Protein AF-A0A0U3FML4-F1 (afdb_monomer_lite)

pLDDT: mean 81.07, std 11.73, range [36.75, 91.06]

Secondary structure (DSSP, 8-state):
--------EEEEEEEETTEEEEEEEETTT--EE-TTT-BTTTTBS-EESSHHHHHHHHHHHHT-

Foldseek 3Di:
DPPPDDFDWDFDWDADPNDTDTWIATPPVRWTFAPVADDPVPNDTDTDNDPVVNVVVVVVVVVD

Sequence (64 aa):
MSLNWTPRWKIVEIDVEGIRLRVPRDEVSGLLSCPICHSIEESNGRYFFDERSLINHMITHAKL

Structure (mmCIF, N/CA/C/O backbone):
data_AF-A0A0U3FML4-F1
#
_entry.id   AF-A0A0U3FML4-F1
#
loop_
_atom_site.group_PDB
_atom_site.id
_atom_site.type_symbol
_atom_site.label_atom_id
_atom_site.label_alt_id
_atom_site.label_comp_id
_atom_site.label_asym_id
_atom_site.label_entity_id
_atom_site.label_seq_id
_atom_site.pdbx_PDB_ins_code
_atom_site.Cartn_x
_atom_site.Cartn_y
_atom_site.Cartn_z
_atom_site.occupancy
_atom_site.B_iso_or_equiv
_atom_site.auth_seq_id
_atom_site.auth_comp_id
_atom_site.auth_asym_id
_atom_site.auth_atom_id
_atom_site.pdbx_PDB_model_num
ATOM 1 N N . MET A 1 1 ? 26.597 -4.411 -10.573 1.00 36.75 1 MET A N 1
ATOM 2 C CA . MET A 1 1 ? 25.163 -4.291 -10.908 1.00 36.75 1 MET A CA 1
ATOM 3 C C . MET A 1 1 ? 24.517 -3.480 -9.801 1.00 36.75 1 MET A C 1
ATOM 5 O O . MET A 1 1 ? 24.389 -3.997 -8.700 1.00 36.75 1 MET A O 1
ATOM 9 N N . SER A 1 2 ? 24.220 -2.202 -10.027 1.00 47.94 2 SER A N 1
ATOM 10 C CA . SER A 1 2 ? 23.416 -1.432 -9.075 1.00 47.94 2 SER A CA 1
ATOM 11 C C . SER A 1 2 ? 21.959 -1.856 -9.250 1.00 47.94 2 SER A C 1
ATOM 13 O O . SER A 1 2 ? 21.385 -1.690 -10.325 1.00 47.94 2 SER A O 1
ATOM 15 N N . LEU A 1 3 ? 21.376 -2.461 -8.216 1.00 62.16 3 LEU A N 1
ATOM 16 C CA . LEU A 1 3 ? 19.940 -2.725 -8.119 1.00 62.16 3 LEU A CA 1
ATOM 17 C C . LEU A 1 3 ? 19.221 -1.382 -7.912 1.00 62.16 3 LEU A C 1
ATOM 19 O O . LEU A 1 3 ? 18.771 -1.073 -6.814 1.00 62.16 3 LEU A O 1
ATOM 23 N N . ASN A 1 4 ? 19.183 -0.540 -8.945 1.00 71.62 4 ASN A N 1
ATOM 24 C CA . ASN A 1 4 ? 18.452 0.719 -8.887 1.00 71.62 4 ASN A CA 1
ATOM 25 C C . ASN A 1 4 ? 16.960 0.403 -8.989 1.00 71.62 4 ASN A C 1
ATOM 27 O O . ASN A 1 4 ? 16.441 0.120 -10.071 1.00 71.62 4 ASN A O 1
ATOM 31 N N . TRP A 1 5 ? 16.277 0.421 -7.846 1.00 77.06 5 TRP A N 1
ATOM 32 C CA . TRP A 1 5 ? 14.823 0.352 -7.813 1.00 77.06 5 TRP A CA 1
ATOM 33 C C . TRP A 1 5 ? 14.262 1.574 -8.543 1.00 77.06 5 TRP A C 1
ATOM 35 O O . TRP A 1 5 ? 14.517 2.712 -8.159 1.00 77.06 5 TRP A O 1
ATOM 45 N N . THR A 1 6 ? 13.549 1.321 -9.641 1.00 81.31 6 THR A N 1
ATOM 46 C CA . THR A 1 6 ? 12.912 2.355 -10.464 1.00 81.31 6 THR A CA 1
ATOM 47 C C . THR A 1 6 ? 11.397 2.177 -10.349 1.00 81.31 6 THR A C 1
ATOM 49 O O . THR A 1 6 ? 10.812 1.478 -11.183 1.00 81.31 6 THR A O 1
ATOM 52 N N . PRO A 1 7 ? 10.765 2.704 -9.284 1.00 80.88 7 PRO A N 1
ATOM 53 C CA . PRO A 1 7 ? 9.343 2.493 -9.045 1.00 80.88 7 PRO A CA 1
ATOM 54 C C . PRO A 1 7 ? 8.481 3.168 -10.115 1.00 80.88 7 PRO A C 1
ATOM 56 O O . PRO A 1 7 ? 8.823 4.227 -10.646 1.00 80.88 7 PRO A O 1
ATOM 59 N N . ARG A 1 8 ? 7.330 2.563 -10.408 1.00 86.69 8 ARG A N 1
ATOM 60 C CA . ARG A 1 8 ? 6.275 3.126 -11.257 1.00 86.69 8 ARG A CA 1
ATOM 61 C C . ARG A 1 8 ? 4.997 3.237 -10.443 1.00 86.69 8 ARG A C 1
ATOM 63 O O . ARG A 1 8 ? 4.218 2.293 -10.357 1.00 86.69 8 ARG A O 1
ATOM 70 N N . TRP A 1 9 ? 4.808 4.396 -9.824 1.00 86.75 9 TRP A N 1
ATOM 71 C CA . TRP A 1 9 ? 3.667 4.654 -8.953 1.00 86.75 9 TRP A CA 1
ATOM 72 C C . TRP A 1 9 ? 2.382 4.873 -9.747 1.00 86.75 9 TRP A C 1
ATOM 74 O O . TRP A 1 9 ? 2.324 5.698 -10.659 1.00 86.75 9 TRP A O 1
ATOM 84 N N . LYS A 1 10 ? 1.324 4.176 -9.343 1.00 89.25 10 LYS A N 1
ATO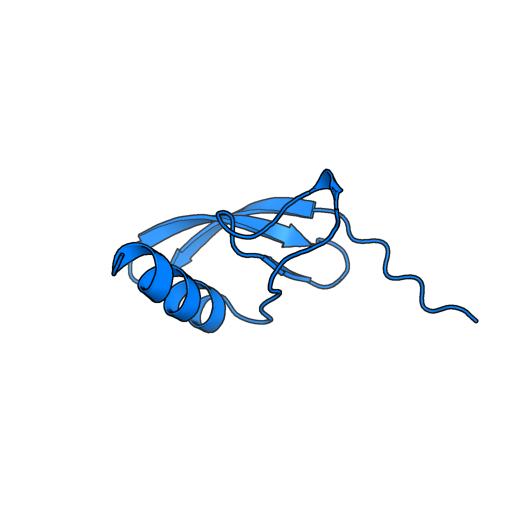M 85 C CA . LYS A 1 10 ? -0.031 4.341 -9.860 1.00 89.25 10 LYS A CA 1
ATOM 86 C C . LYS A 1 10 ? -1.021 4.380 -8.714 1.00 89.25 10 LYS A C 1
ATOM 88 O O . LYS A 1 10 ? -0.904 3.622 -7.758 1.00 89.25 10 LYS A O 1
ATOM 93 N N . ILE A 1 11 ? -2.016 5.251 -8.816 1.00 89.38 11 ILE A N 1
ATOM 94 C CA . ILE A 1 11 ? -3.094 5.292 -7.832 1.00 89.38 11 ILE A CA 1
ATOM 95 C C . ILE A 1 11 ? -4.058 4.145 -8.123 1.00 89.38 11 ILE A C 1
ATOM 97 O O . ILE A 1 11 ? -4.643 4.085 -9.206 1.00 89.38 11 ILE A O 1
ATOM 101 N N . VAL A 1 12 ? -4.218 3.251 -7.154 1.00 90.88 12 VAL A N 1
ATOM 102 C CA . VAL A 1 12 ? -5.179 2.146 -7.191 1.00 90.88 12 VAL A CA 1
ATOM 103 C C . VAL A 1 12 ? -6.212 2.327 -6.084 1.00 90.88 12 VAL A C 1
ATOM 105 O O . VAL A 1 12 ? -5.907 2.890 -5.033 1.00 90.88 12 VAL A O 1
ATOM 108 N N . GLU A 1 13 ? -7.438 1.873 -6.327 1.00 90.25 13 GLU A N 1
ATOM 109 C CA . GLU A 1 13 ? -8.450 1.747 -5.279 1.00 90.25 13 GLU A CA 1
ATOM 110 C C . GLU A 1 13 ? -8.345 0.364 -4.645 1.00 90.25 13 GLU A C 1
ATOM 112 O O . GLU A 1 13 ? -8.435 -0.647 -5.341 1.00 90.25 13 GLU A O 1
ATOM 117 N N . ILE A 1 14 ? -8.141 0.338 -3.331 1.00 88.06 14 ILE A N 1
ATOM 118 C CA . ILE A 1 14 ? -8.220 -0.870 -2.512 1.00 88.06 14 ILE A CA 1
ATOM 119 C C . ILE A 1 14 ? -9.509 -0.823 -1.691 1.00 88.06 14 ILE A C 1
ATOM 121 O O . ILE A 1 14 ? -9.902 0.243 -1.210 1.00 88.06 14 ILE A O 1
ATOM 125 N N . ASP A 1 15 ? -10.170 -1.969 -1.552 1.00 85.38 15 ASP A N 1
ATOM 126 C CA . ASP A 1 15 ? -11.334 -2.152 -0.685 1.00 85.38 15 ASP A CA 1
ATOM 127 C C . ASP A 1 15 ? -10.942 -3.140 0.406 1.00 85.38 15 ASP A C 1
ATOM 129 O O . ASP A 1 15 ? -10.646 -4.303 0.131 1.00 85.38 15 ASP A O 1
ATOM 133 N N . VAL A 1 16 ? -10.881 -2.660 1.643 1.00 80.06 16 VAL A N 1
ATOM 134 C CA . VAL A 1 16 ? -10.531 -3.498 2.786 1.00 80.06 16 VAL A CA 1
ATOM 135 C C . VAL A 1 16 ? -11.533 -3.243 3.889 1.00 80.06 16 VAL A C 1
ATOM 137 O O . VAL A 1 16 ? -11.695 -2.114 4.346 1.00 80.06 16 VAL A O 1
ATOM 140 N N . GLU A 1 17 ? -12.219 -4.306 4.302 1.00 78.62 17 GLU A N 1
ATOM 141 C CA . GLU A 1 17 ? -13.232 -4.262 5.365 1.00 78.62 17 GLU A CA 1
ATOM 142 C C . GLU A 1 17 ? -14.325 -3.200 5.114 1.00 78.62 17 GLU A C 1
ATOM 144 O O . GLU A 1 17 ? -14.857 -2.597 6.043 1.00 78.62 17 GLU A O 1
ATOM 149 N N . GLY A 1 18 ? -14.670 -2.967 3.840 1.00 81.69 18 GLY A N 1
ATOM 150 C CA . GLY A 1 18 ? -15.669 -1.978 3.418 1.00 81.69 18 GLY A CA 1
ATOM 151 C C . GLY A 1 18 ? -15.154 -0.536 3.344 1.00 81.69 18 GLY A C 1
ATOM 152 O O . GLY A 1 18 ? -15.923 0.372 3.023 1.00 81.69 18 GLY A O 1
ATOM 153 N N . ILE A 1 19 ? -13.867 -0.306 3.614 1.00 79.12 19 ILE A N 1
ATOM 154 C CA . ILE A 1 19 ? -13.212 0.993 3.469 1.00 79.12 19 ILE A CA 1
ATOM 155 C C . ILE A 1 19 ? -12.538 1.047 2.096 1.00 79.12 19 ILE A C 1
ATOM 157 O O . ILE A 1 19 ? -11.598 0.301 1.821 1.00 79.12 19 ILE A O 1
ATOM 161 N N . ARG A 1 20 ? -13.005 1.964 1.241 1.00 84.12 20 ARG A N 1
ATOM 162 C CA . ARG A 1 20 ? -12.428 2.225 -0.086 1.00 84.12 20 ARG A CA 1
ATOM 163 C C . ARG A 1 20 ? -11.388 3.325 -0.008 1.00 84.12 20 ARG A C 1
ATOM 165 O O . ARG A 1 20 ? -11.705 4.451 0.377 1.00 84.12 20 ARG A O 1
ATOM 172 N N . LEU A 1 21 ? -10.154 3.011 -0.382 1.00 84.69 21 LEU A N 1
ATOM 173 C CA . LEU A 1 21 ? -9.017 3.920 -0.261 1.00 84.69 21 LEU A CA 1
ATOM 174 C C . LEU A 1 21 ? -8.239 3.990 -1.566 1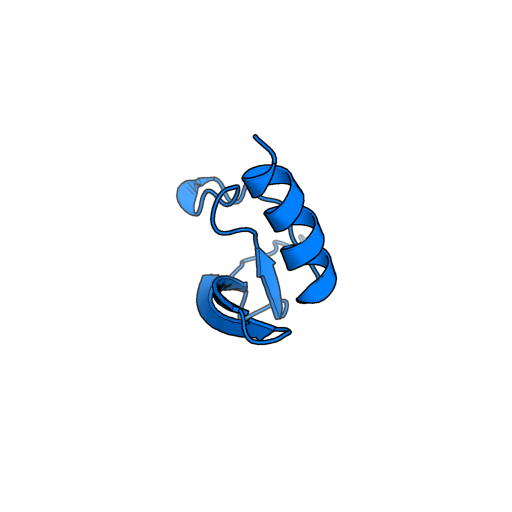.00 84.69 21 LEU A C 1
ATOM 176 O O . LEU A 1 21 ? -7.932 2.976 -2.186 1.00 84.69 21 LEU A O 1
ATOM 180 N N . ARG A 1 22 ? -7.880 5.213 -1.956 1.00 88.44 22 ARG A N 1
ATOM 181 C CA . ARG A 1 22 ? -7.010 5.480 -3.101 1.00 88.44 22 ARG A CA 1
ATOM 182 C C . ARG A 1 22 ? -5.576 5.560 -2.612 1.00 88.44 22 ARG A C 1
ATOM 184 O O . ARG A 1 22 ? -5.233 6.481 -1.872 1.00 88.44 22 ARG A O 1
ATOM 191 N N . VAL A 1 23 ? -4.751 4.602 -3.013 1.00 89.81 23 VAL A N 1
ATOM 192 C CA . VAL A 1 23 ? -3.383 4.456 -2.506 1.00 89.81 23 VAL A CA 1
ATOM 193 C C . VAL A 1 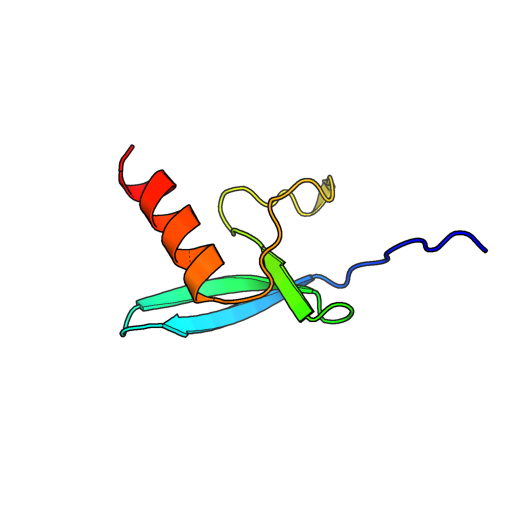23 ? -2.389 4.340 -3.665 1.00 89.81 23 VAL A C 1
ATOM 195 O O . VAL A 1 23 ? -2.716 3.740 -4.693 1.00 89.81 23 VAL A O 1
ATOM 198 N N . PRO A 1 24 ? -1.179 4.915 -3.550 1.00 89.81 24 PRO A N 1
ATOM 199 C CA . PRO A 1 24 ? -0.107 4.659 -4.501 1.00 89.81 24 PRO A CA 1
ATOM 200 C C . PRO A 1 24 ? 0.345 3.200 -4.417 1.00 89.81 24 PRO A C 1
ATOM 202 O O . PRO A 1 24 ? 0.665 2.699 -3.339 1.00 89.81 24 PRO A O 1
ATOM 205 N N . ARG A 1 25 ? 0.418 2.534 -5.565 1.00 90.38 25 ARG A N 1
ATOM 206 C CA . ARG A 1 25 ? 1.007 1.208 -5.731 1.00 90.38 25 ARG A CA 1
ATOM 207 C C . ARG A 1 25 ? 2.106 1.271 -6.775 1.00 90.38 25 ARG A C 1
ATOM 209 O O . ARG A 1 25 ? 1.899 1.829 -7.849 1.00 90.38 25 ARG A O 1
ATOM 216 N N . ASP A 1 26 ? 3.257 0.700 -6.463 1.00 89.75 26 ASP A N 1
ATOM 217 C CA . ASP A 1 26 ? 4.319 0.488 -7.434 1.00 89.75 26 ASP A CA 1
ATOM 218 C C . ASP A 1 26 ? 3.948 -0.698 -8.333 1.00 89.75 26 ASP A C 1
ATOM 220 O O . ASP A 1 26 ? 3.784 -1.821 -7.856 1.00 89.75 26 ASP A O 1
ATOM 224 N N . GLU A 1 27 ? 3.820 -0.466 -9.638 1.00 88.88 27 GLU A N 1
ATOM 225 C CA . GLU A 1 27 ? 3.541 -1.520 -10.619 1.00 88.88 27 GLU A CA 1
ATOM 226 C C . GLU A 1 27 ? 4.727 -2.483 -10.807 1.00 88.88 27 GLU A C 1
ATOM 228 O O . GLU A 1 27 ? 4.526 -3.599 -11.280 1.00 88.88 27 GLU A O 1
ATOM 233 N N . VAL A 1 28 ? 5.952 -2.086 -10.437 1.00 86.94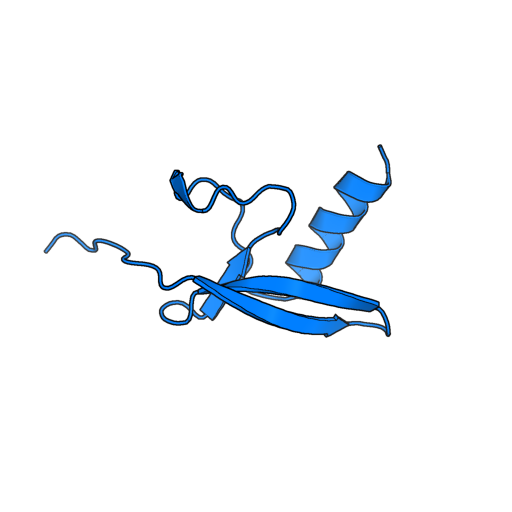 28 VAL A N 1
ATOM 234 C CA . VAL A 1 28 ? 7.157 -2.918 -10.607 1.00 86.94 28 VAL A CA 1
ATOM 235 C C . VAL A 1 28 ? 7.334 -3.887 -9.441 1.00 86.94 28 VAL A C 1
ATOM 237 O O . VAL A 1 28 ? 7.473 -5.088 -9.654 1.00 86.94 28 VAL A O 1
ATOM 240 N N . SER A 1 29 ? 7.343 -3.378 -8.207 1.00 85.81 29 SER A N 1
ATOM 241 C CA . SER A 1 29 ? 7.520 -4.205 -7.004 1.00 85.81 29 SER A CA 1
ATOM 242 C C . SER A 1 29 ? 6.208 -4.720 -6.409 1.00 85.81 29 SER A C 1
ATOM 244 O O . SER A 1 29 ? 6.224 -5.625 -5.577 1.00 85.81 29 SER A O 1
ATOM 246 N N . GLY A 1 30 ? 5.069 -4.143 -6.798 1.00 87.44 30 GLY A N 1
ATOM 247 C CA . GLY A 1 30 ? 3.769 -4.414 -6.191 1.00 87.44 30 GLY A CA 1
ATOM 248 C C . GLY A 1 30 ? 3.552 -3.726 -4.842 1.00 87.44 30 GLY A C 1
ATOM 249 O O . GLY A 1 30 ? 2.459 -3.869 -4.292 1.00 87.44 30 GLY A O 1
ATOM 250 N N . LEU A 1 31 ? 4.546 -2.989 -4.328 1.00 90.38 31 LEU A N 1
ATOM 251 C CA . LEU A 1 31 ? 4.495 -2.314 -3.034 1.00 90.38 31 LEU A CA 1
ATOM 252 C C . LEU A 1 31 ? 3.396 -1.260 -2.989 1.00 90.38 31 LEU A C 1
ATOM 254 O O . LEU A 1 31 ? 3.214 -0.479 -3.921 1.00 90.38 31 LEU A O 1
ATOM 258 N N . LEU A 1 32 ? 2.711 -1.196 -1.858 1.00 90.31 32 LEU A N 1
ATOM 259 C CA . LEU A 1 32 ? 1.768 -0.137 -1.545 1.00 90.31 32 LEU A CA 1
ATOM 260 C C . LEU A 1 32 ? 2.473 0.955 -0.749 1.00 90.31 32 LEU A C 1
ATOM 262 O O . LEU A 1 32 ? 3.365 0.675 0.053 1.00 90.31 32 LEU A O 1
ATOM 266 N N . SER A 1 33 ? 2.052 2.199 -0.923 1.00 89.81 33 SER A N 1
ATOM 267 C CA . SER A 1 33 ? 2.518 3.311 -0.104 1.00 89.81 33 SER A CA 1
ATOM 268 C C . SER A 1 33 ? 1.356 4.048 0.546 1.00 89.81 33 SER A C 1
ATOM 270 O O . SER A 1 33 ? 0.217 4.001 0.085 1.00 89.81 33 SER A O 1
ATOM 272 N N . CYS A 1 34 ? 1.645 4.712 1.661 1.00 87.69 34 CYS A N 1
ATOM 273 C CA . CYS A 1 34 ? 0.655 5.507 2.370 1.00 87.69 34 CYS A CA 1
ATOM 274 C C . CYS A 1 34 ? 0.392 6.813 1.612 1.00 87.69 34 CYS A C 1
ATOM 276 O O . CYS A 1 34 ? 1.329 7.591 1.466 1.00 87.69 34 CYS A O 1
ATOM 278 N N . PRO A 1 35 ? -0.850 7.115 1.191 1.00 84.56 35 PRO A N 1
ATOM 279 C CA . PRO A 1 35 ? -1.154 8.336 0.440 1.00 84.56 35 PRO A CA 1
ATOM 280 C C . PRO A 1 35 ? -0.874 9.628 1.224 1.00 84.56 35 PRO A C 1
ATOM 282 O O . PRO A 1 35 ? -0.736 10.680 0.616 1.00 84.56 35 PRO A O 1
ATOM 285 N N . ILE A 1 36 ? -0.788 9.553 2.558 1.00 84.06 36 ILE A N 1
ATOM 286 C CA . ILE A 1 36 ? -0.503 10.698 3.437 1.00 84.06 36 ILE A CA 1
ATOM 287 C C . ILE A 1 36 ? 1.009 10.912 3.590 1.00 84.06 36 ILE A C 1
ATOM 289 O O . ILE A 1 36 ? 1.482 12.042 3.593 1.00 84.06 36 ILE A O 1
ATOM 293 N N . CYS A 1 37 ? 1.777 9.827 3.742 1.00 81.88 37 CYS A N 1
ATOM 294 C CA . CYS A 1 37 ? 3.226 9.909 3.960 1.00 81.88 37 CYS A CA 1
ATOM 295 C C . CYS A 1 37 ? 4.044 9.915 2.673 1.00 81.88 37 CYS A C 1
ATOM 297 O O . CYS A 1 37 ? 5.228 10.232 2.718 1.00 81.88 37 CYS A O 1
ATOM 299 N N . HIS A 1 38 ? 3.472 9.444 1.569 1.00 79.62 38 HIS A N 1
ATOM 300 C CA . HIS A 1 38 ? 4.198 9.278 0.325 1.00 79.62 38 HIS A CA 1
ATOM 301 C C . HIS A 1 38 ? 4.392 10.628 -0.362 1.00 79.62 38 HIS A C 1
ATOM 303 O O . HIS A 1 38 ? 3.425 11.250 -0.798 1.00 79.62 38 HIS A O 1
ATOM 309 N N . SER A 1 39 ? 5.651 11.035 -0.513 1.00 71.31 39 SER A N 1
ATOM 310 C CA . SER A 1 39 ? 6.036 12.107 -1.426 1.00 71.31 39 SER A CA 1
ATOM 311 C C . SER A 1 39 ? 6.534 11.488 -2.731 1.00 71.31 39 SER A C 1
ATOM 313 O O . SER A 1 39 ? 7.602 10.869 -2.766 1.00 71.31 39 SER A O 1
ATOM 315 N N . ILE A 1 40 ? 5.747 11.635 -3.804 1.00 64.88 40 ILE A N 1
ATOM 316 C CA . ILE A 1 40 ? 6.080 11.111 -5.143 1.00 64.88 40 ILE A CA 1
ATOM 317 C C . ILE A 1 40 ? 7.397 11.723 -5.645 1.00 64.88 40 ILE A C 1
ATOM 319 O O . ILE A 1 40 ? 8.190 11.034 -6.283 1.00 64.88 40 ILE A O 1
ATOM 323 N N . GLU A 1 41 ? 7.645 12.997 -5.330 1.00 61.22 41 GLU A N 1
ATOM 324 C CA . GLU A 1 41 ? 8.825 13.737 -5.791 1.00 61.22 41 GLU A CA 1
ATOM 325 C C . GLU A 1 41 ? 10.118 13.259 -5.12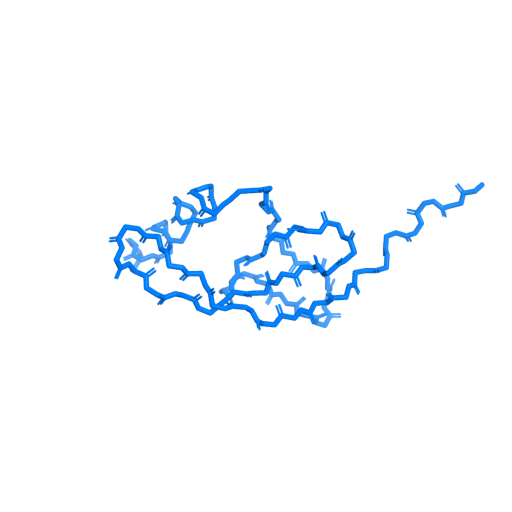5 1.00 61.22 41 GLU A C 1
ATOM 327 O O . GLU A 1 41 ? 11.168 13.229 -5.762 1.00 61.22 41 GLU A O 1
ATOM 332 N N . GLU A 1 42 ? 10.048 12.828 -3.865 1.00 61.53 42 GLU A N 1
ATOM 333 C CA . GLU A 1 42 ? 11.239 12.471 -3.089 1.00 61.53 42 GLU A CA 1
ATOM 334 C C . GLU A 1 42 ? 11.488 10.962 -3.007 1.00 61.53 42 GLU A C 1
ATOM 336 O O . GLU A 1 42 ? 12.511 10.543 -2.469 1.00 61.53 42 GLU A O 1
ATOM 341 N N . SER A 1 43 ? 10.562 10.125 -3.500 1.00 63.75 43 SER A N 1
ATOM 342 C CA . SER A 1 43 ? 10.589 8.667 -3.269 1.00 63.75 43 SER A CA 1
ATOM 343 C C . SER A 1 43 ? 10.828 8.310 -1.791 1.00 63.75 43 SER A C 1
ATOM 345 O O . SER A 1 43 ? 11.408 7.274 -1.456 1.00 63.75 43 SER A O 1
ATOM 347 N N . ASN A 1 44 ? 10.361 9.188 -0.901 1.00 64.62 44 ASN A N 1
ATOM 348 C CA . ASN A 1 44 ? 10.392 9.029 0.539 1.00 64.62 44 ASN A CA 1
ATOM 349 C C . ASN A 1 44 ? 8.975 8.690 0.986 1.00 64.62 44 ASN A C 1
ATOM 351 O O . ASN A 1 44 ? 8.024 9.447 0.789 1.00 64.62 44 ASN A O 1
ATOM 355 N N . GLY A 1 45 ? 8.824 7.503 1.557 1.00 70.38 45 GLY A N 1
ATOM 356 C CA . GLY A 1 45 ? 7.547 7.006 2.030 1.00 70.38 45 GLY A CA 1
ATOM 357 C C . GLY A 1 45 ? 7.725 5.696 2.776 1.00 70.38 45 GLY A C 1
ATOM 358 O O . GLY A 1 45 ? 8.754 5.029 2.670 1.00 70.38 45 GLY A O 1
ATOM 359 N N . ARG A 1 46 ? 6.706 5.316 3.547 1.00 82.50 46 ARG A N 1
ATOM 360 C CA . ARG A 1 46 ? 6.614 3.941 4.041 1.00 82.50 46 ARG A CA 1
ATOM 361 C C . ARG A 1 46 ? 5.996 3.063 2.964 1.00 82.50 46 ARG A C 1
ATOM 363 O O . ARG A 1 46 ? 4.995 3.441 2.349 1.00 82.50 46 ARG A O 1
ATOM 370 N N . TYR A 1 47 ? 6.610 1.904 2.770 1.00 88.19 47 TYR A N 1
ATOM 371 C CA . TYR A 1 47 ? 6.180 0.895 1.817 1.00 88.19 47 TYR A CA 1
ATOM 372 C C . TYR A 1 47 ? 5.645 -0.320 2.560 1.00 88.19 47 TYR A C 1
ATOM 374 O O . TYR A 1 47 ? 6.171 -0.705 3.605 1.00 88.19 47 TYR A O 1
ATOM 382 N N . PHE A 1 48 ? 4.592 -0.908 2.014 1.00 91.06 48 PHE A N 1
ATOM 383 C CA . PHE A 1 48 ? 3.861 -2.013 2.609 1.00 91.06 48 PHE A CA 1
ATOM 384 C C . PHE A 1 48 ? 3.687 -3.112 1.563 1.00 91.06 48 PHE A C 1
ATOM 386 O O . PHE A 1 48 ? 3.389 -2.833 0.401 1.00 91.06 48 PHE A O 1
ATOM 393 N N . PHE A 1 49 ? 3.883 -4.361 1.980 1.00 89.75 49 PHE A N 1
ATOM 394 C CA . PHE A 1 49 ? 3.704 -5.532 1.117 1.00 89.75 49 PHE A CA 1
ATOM 395 C C . PHE A 1 49 ? 2.240 -5.976 1.028 1.00 89.75 49 PHE A C 1
ATOM 397 O O . PHE A 1 49 ? 1.865 -6.676 0.092 1.00 89.75 49 PHE A O 1
ATOM 404 N N . ASP A 1 50 ? 1.420 -5.566 1.994 1.00 89.38 50 ASP A N 1
ATOM 405 C CA . ASP A 1 50 ? 0.027 -5.966 2.125 1.00 89.38 50 ASP A CA 1
ATOM 406 C C . ASP A 1 50 ? -0.859 -4.790 2.569 1.00 89.38 50 ASP A C 1
ATOM 408 O O . ASP A 1 50 ? -0.419 -3.841 3.226 1.00 89.38 50 ASP A O 1
ATOM 412 N N . GLU A 1 51 ? -2.133 -4.860 2.189 1.00 89.06 51 GLU A N 1
ATOM 413 C CA . GLU A 1 51 ? -3.117 -3.798 2.413 1.00 89.06 51 GLU A CA 1
ATOM 414 C C . GLU A 1 51 ? -3.460 -3.620 3.901 1.00 89.06 51 GLU A C 1
ATOM 416 O O . GLU A 1 51 ? -3.713 -2.502 4.351 1.00 89.06 51 GLU A O 1
ATOM 421 N N . ARG A 1 52 ? -3.410 -4.698 4.699 1.00 88.50 52 ARG A N 1
ATOM 422 C CA . ARG A 1 52 ? -3.696 -4.651 6.144 1.00 88.50 52 ARG A CA 1
ATOM 423 C C . ARG A 1 52 ? -2.635 -3.859 6.898 1.00 88.50 52 ARG A C 1
ATOM 425 O O . ARG A 1 52 ? -2.978 -3.023 7.733 1.00 88.50 52 ARG A O 1
ATOM 432 N N . SER A 1 53 ? -1.361 -4.080 6.585 1.00 90.00 53 SER A N 1
ATOM 433 C CA . SER A 1 53 ? -0.241 -3.327 7.151 1.00 90.00 53 SER A CA 1
ATOM 434 C C . SER A 1 53 ? -0.344 -1.839 6.816 1.00 90.00 53 SER A C 1
ATOM 436 O O . SER A 1 53 ? -0.134 -0.994 7.691 1.00 90.00 53 SER A O 1
ATOM 438 N N . LEU A 1 54 ? -0.730 -1.514 5.577 1.00 89.69 54 LEU A N 1
ATOM 439 C CA . LEU A 1 54 ? -0.99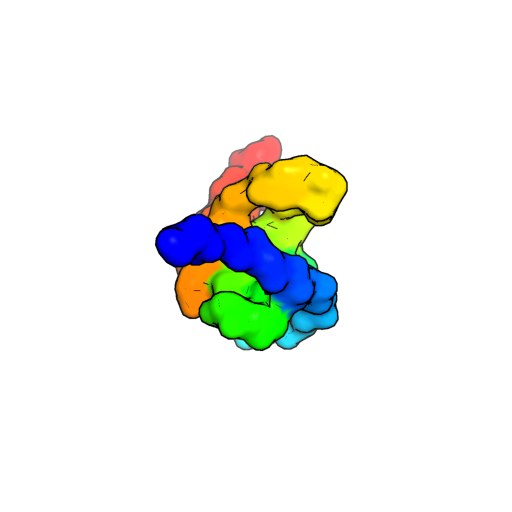1 -0.138 5.159 1.00 89.69 54 LEU A CA 1
ATOM 440 C C . LEU A 1 54 ? -2.132 0.491 5.971 1.00 89.69 54 LEU A C 1
ATOM 442 O O . LEU A 1 54 ? -1.987 1.603 6.475 1.00 89.69 54 LEU A O 1
ATOM 446 N N . ILE A 1 55 ? -3.249 -0.212 6.143 1.00 87.69 55 ILE A N 1
ATOM 447 C CA . ILE A 1 55 ? -4.407 0.306 6.884 1.00 87.69 55 ILE A CA 1
ATOM 448 C C . ILE A 1 55 ? -4.105 0.485 8.361 1.00 87.69 55 ILE A C 1
ATOM 450 O O . ILE A 1 55 ? -4.429 1.531 8.916 1.00 87.69 55 ILE A O 1
ATOM 454 N N . ASN A 1 56 ? -3.424 -0.470 8.991 1.00 88.81 56 ASN A N 1
ATOM 455 C CA . ASN A 1 56 ? -2.995 -0.328 10.380 1.00 88.81 56 ASN A CA 1
ATOM 456 C C . ASN A 1 56 ? -2.122 0.926 10.574 1.00 88.81 56 ASN A C 1
ATOM 458 O O . ASN A 1 56 ? -2.277 1.672 11.543 1.00 88.81 56 ASN A O 1
ATOM 462 N N . HIS A 1 57 ? -1.246 1.215 9.609 1.00 88.69 57 HIS A N 1
ATOM 463 C CA . HIS A 1 57 ? -0.504 2.470 9.591 1.00 88.69 57 HIS A CA 1
ATOM 464 C C . HIS A 1 57 ? -1.421 3.690 9.389 1.00 88.69 57 HIS A C 1
ATOM 466 O O . HIS A 1 57 ? -1.278 4.674 10.111 1.00 88.69 57 HIS A O 1
ATOM 472 N N . MET A 1 58 ? -2.392 3.638 8.475 1.00 85.88 58 MET A N 1
ATOM 473 C CA . MET A 1 58 ? -3.334 4.745 8.255 1.00 85.88 58 MET A CA 1
ATOM 474 C C . MET A 1 58 ? -4.233 5.042 9.460 1.00 85.88 58 MET A C 1
ATOM 476 O O . MET A 1 58 ? -4.502 6.208 9.736 1.00 85.88 58 MET A O 1
ATOM 480 N N . ILE A 1 59 ? -4.617 4.033 10.243 1.00 85.88 59 ILE A N 1
ATOM 481 C CA . ILE A 1 59 ? -5.342 4.224 11.511 1.00 85.88 59 ILE A CA 1
ATOM 482 C C . ILE A 1 59 ? -4.522 5.078 12.490 1.00 85.88 59 ILE A C 1
ATOM 484 O O . ILE A 1 59 ? -5.092 5.823 13.282 1.00 85.88 59 ILE A O 1
ATOM 488 N N . THR A 1 60 ? -3.190 5.008 12.429 1.00 85.44 60 THR A N 1
ATOM 489 C CA . THR A 1 60 ? -2.316 5.836 13.275 1.00 85.44 60 THR A CA 1
ATOM 490 C C . THR A 1 60 ? -2.422 7.319 12.910 1.00 85.44 60 THR A C 1
ATOM 492 O O . THR A 1 60 ? -2.392 8.154 13.807 1.00 85.44 60 THR A O 1
ATOM 495 N N . HIS A 1 61 ? -2.616 7.652 11.629 1.00 83.75 61 HIS A N 1
ATOM 496 C CA . HIS A 1 61 ? -2.870 9.033 11.191 1.00 83.75 61 HIS A CA 1
ATOM 497 C C . HIS A 1 61 ? -4.245 9.536 11.618 1.00 83.75 61 HIS A C 1
ATOM 499 O O . HIS A 1 61 ? -4.367 10.679 12.028 1.00 83.75 61 HIS A O 1
ATOM 505 N N . ALA A 1 62 ? -5.272 8.684 11.562 1.00 74.38 62 ALA A N 1
ATOM 506 C CA . ALA A 1 62 ? -6.641 9.055 11.935 1.00 74.38 62 ALA A CA 1
ATOM 507 C C . ALA A 1 62 ? -6.847 9.270 13.449 1.00 74.38 62 ALA A C 1
ATOM 509 O O . ALA A 1 62 ? -7.894 9.762 13.860 1.00 74.38 62 ALA A O 1
ATOM 510 N N . LYS A 1 63 ? -5.887 8.852 14.283 1.00 64.44 63 LYS A N 1
ATOM 511 C CA . LYS A 1 63 ? -5.917 9.032 15.743 1.00 64.44 63 LYS A CA 1
ATOM 512 C C . LYS A 1 63 ? -5.291 10.353 16.220 1.00 64.44 63 LYS A C 1
ATOM 514 O O . LYS A 1 63 ? -5.273 10.575 17.430 1.00 64.44 63 LYS A O 1
ATOM 519 N N . LEU A 1 64 ? -4.765 11.176 15.310 1.00 49.25 64 LEU A N 1
ATOM 520 C CA . LEU A 1 64 ? -4.269 12.535 15.569 1.00 49.25 64 LEU A CA 1
ATOM 521 C C . LEU A 1 64 ? -5.371 13.565 15.305 1.00 49.25 64 LEU A C 1
ATOM 523 O O . LEU A 1 64 ? -5.424 14.543 16.082 1.00 49.25 64 LEU A O 1
#

Radius of gyration: 12.26 Å; chains: 1; bounding box: 41×20×27 Å

Organism: NCBI:txid940295